Protein AF-A0AAN7QTN0-F1 (afdb_monomer_lite)

pLDDT: mean 70.23, std 17.08, range [31.84, 95.06]

Foldseek 3Di:
DPPLVVDPVNVVVVCVLVVDPVVVVVVVVCVVVVVVVVVVVVCVVVVPPPVVVVVVCVVPPDPVNVVVVVVVVLVVVVVVVCVVVVPDLVVLVVLVVVVQDDDDDRPDSTHDDPPPPPPPDPDDDDDDDDDDDDD

Radius of gyration: 37.9 Å; chains: 1; bounding box: 110×39×88 Å

Sequence (135 aa):
MSILWESETWRWLVRRTRDSKPFFLAFATVCGVIPGIIGYGVMQLTNSRNEQLEAQLRQKARPETTIMGQVNRERLAEYLGELQRKENTNDRYVAALRGETLTRKPYQRIQPVPQSNAKTDEAKTERPNTSKEQK

Secondary structure (DSSP, 8-state):
--HHHH-HHHHHHHHHHHH-HHHHHHHHHHHHHHHHHHHHHHHHHH----HHHHHHHHHHS-HHHHHHHHHHHHHHHHHHHHHHTT---HHHHHHHHTT--SSS-TT-S-------------S--PPP-------

Organism: NCBI:txid236973

Structure (mmCIF, N/CA/C/O backbone):
data_AF-A0AAN7QTN0-F1
#
_entry.id   AF-A0AAN7QTN0-F1
#
loop_
_atom_site.group_PDB
_atom_site.id
_atom_site.type_symbol
_atom_site.label_atom_id
_atom_site.label_alt_id
_atom_site.label_comp_id
_atom_site.label_asym_id
_atom_site.label_entity_id
_atom_site.label_seq_id
_atom_site.pdbx_PDB_ins_code
_atom_site.Cartn_x
_atom_site.Cartn_y
_atom_site.Cartn_z
_atom_site.occupancy
_atom_site.B_iso_or_equiv
_atom_site.auth_seq_id
_atom_site.auth_comp_id
_atom_site.auth_asym_id
_atom_site.auth_atom_id
_atom_site.pdbx_PDB_model_num
ATOM 1 N N . MET A 1 1 ? -4.517 -0.142 -42.930 1.00 49.53 1 MET A N 1
ATOM 2 C CA . MET A 1 1 ? -3.087 -0.336 -42.617 1.00 49.53 1 MET A CA 1
ATOM 3 C C . MET A 1 1 ? -2.812 0.346 -41.287 1.00 49.53 1 MET A C 1
ATOM 5 O O . MET A 1 1 ? -3.327 1.433 -41.067 1.00 49.53 1 MET A O 1
ATOM 9 N N . SER A 1 2 ? -2.115 -0.301 -40.356 1.00 71.12 2 SER A N 1
ATOM 10 C CA . SER A 1 2 ? -1.808 0.280 -39.043 1.00 71.12 2 SER A CA 1
ATOM 11 C C . SER A 1 2 ? -0.804 1.426 -39.214 1.00 71.12 2 SER A C 1
ATOM 13 O O . SER A 1 2 ? 0.272 1.189 -39.757 1.00 71.12 2 SER A O 1
ATOM 15 N N . ILE A 1 3 ? -1.109 2.627 -38.708 1.00 74.38 3 ILE A N 1
ATOM 16 C CA . ILE A 1 3 ? -0.255 3.838 -38.797 1.00 74.38 3 ILE A CA 1
ATOM 17 C C . ILE A 1 3 ? 1.196 3.569 -38.350 1.00 74.38 3 ILE A C 1
ATOM 19 O O . ILE A 1 3 ? 2.152 4.114 -38.897 1.00 74.38 3 ILE A O 1
ATOM 23 N N . LEU A 1 4 ? 1.380 2.658 -37.393 1.00 71.19 4 LEU A N 1
ATOM 24 C CA . LEU A 1 4 ? 2.697 2.245 -36.904 1.00 71.19 4 LEU A CA 1
ATOM 25 C C . LEU A 1 4 ? 3.550 1.544 -37.974 1.00 71.19 4 LEU A C 1
ATOM 27 O O . LEU A 1 4 ? 4.763 1.728 -38.001 1.00 71.19 4 LEU A O 1
ATOM 31 N N . TRP A 1 5 ? 2.943 0.764 -38.872 1.00 71.31 5 TRP A N 1
ATOM 32 C CA . TRP A 1 5 ? 3.666 0.019 -39.909 1.00 71.31 5 TRP A CA 1
ATOM 33 C C . TRP A 1 5 ? 4.075 0.896 -41.100 1.00 71.31 5 TRP A C 1
ATOM 35 O O . TRP A 1 5 ? 5.087 0.624 -41.746 1.00 71.31 5 TRP A O 1
ATOM 45 N N . GLU A 1 6 ? 3.323 1.969 -41.350 1.00 77.69 6 GLU A N 1
ATOM 46 C CA . GLU A 1 6 ? 3.644 2.988 -42.359 1.00 77.69 6 GLU A CA 1
ATOM 47 C C . GLU A 1 6 ? 4.706 3.985 -41.873 1.00 77.69 6 GLU A C 1
ATOM 49 O O . GLU A 1 6 ? 5.385 4.602 -42.690 1.00 77.69 6 GLU A O 1
ATOM 54 N N . SER A 1 7 ? 4.920 4.111 -40.558 1.00 85.69 7 SER A N 1
ATOM 55 C CA . SER A 1 7 ? 5.917 5.042 -40.023 1.00 85.69 7 SER A CA 1
ATOM 56 C C . SER A 1 7 ? 7.360 4.535 -40.187 1.00 85.69 7 SER A C 1
ATOM 58 O O . SER A 1 7 ? 7.750 3.464 -39.705 1.00 85.69 7 SER A O 1
ATOM 60 N N . GLU A 1 8 ? 8.196 5.336 -40.851 1.00 83.50 8 GLU A N 1
ATOM 61 C CA . GLU A 1 8 ? 9.623 5.038 -41.035 1.00 83.50 8 GLU A CA 1
ATOM 62 C C . GLU A 1 8 ? 10.393 5.022 -39.711 1.00 83.50 8 GLU A C 1
ATOM 64 O O . GLU A 1 8 ? 11.319 4.229 -39.531 1.00 83.50 8 GLU A O 1
ATOM 69 N N . THR A 1 9 ? 9.965 5.842 -38.751 1.00 86.50 9 THR A N 1
ATOM 70 C CA . THR A 1 9 ? 10.555 5.944 -37.413 1.00 86.50 9 THR A CA 1
ATOM 71 C C . THR A 1 9 ? 10.366 4.664 -36.603 1.00 86.50 9 THR A C 1
ATOM 73 O O . THR A 1 9 ? 11.315 4.204 -35.970 1.00 86.50 9 THR A O 1
ATOM 76 N N . TRP A 1 10 ? 9.192 4.029 -36.670 1.00 84.69 10 TRP A N 1
ATOM 77 C CA . TRP A 1 10 ? 8.945 2.741 -36.017 1.00 84.69 10 TRP A CA 1
ATOM 78 C C . TRP A 1 10 ? 9.792 1.627 -36.632 1.00 84.69 10 TRP A C 1
ATOM 80 O O . TRP A 1 10 ? 10.428 0.854 -35.917 1.00 84.69 10 TRP A O 1
ATOM 90 N N . ARG A 1 11 ? 9.879 1.576 -37.967 1.00 86.31 11 ARG A N 1
ATOM 91 C CA . ARG A 1 11 ? 10.720 0.590 -38.666 1.00 86.31 11 ARG A CA 1
ATOM 92 C C . ARG A 1 11 ? 12.201 0.793 -38.352 1.00 86.31 11 ARG A C 1
ATOM 94 O O . ARG A 1 11 ? 12.917 -0.190 -38.171 1.00 86.31 11 ARG A O 1
ATOM 101 N N . TRP A 1 12 ? 12.658 2.042 -38.267 1.00 88.38 12 TRP A N 1
ATOM 102 C CA . TRP A 1 12 ? 14.017 2.377 -37.848 1.00 88.38 12 TRP A CA 1
ATOM 103 C C . TRP A 1 12 ? 14.283 1.942 -36.405 1.00 88.38 12 TRP A C 1
ATOM 105 O O . TRP A 1 12 ? 15.276 1.261 -36.156 1.00 88.38 12 TRP A O 1
ATOM 115 N N . LEU A 1 13 ? 13.370 2.252 -35.479 1.00 86.31 13 LEU A N 1
ATOM 116 C CA . LEU A 1 13 ? 13.488 1.888 -34.068 1.00 86.31 13 LEU A CA 1
ATOM 117 C C . LEU A 1 13 ? 13.574 0.366 -33.895 1.00 86.31 13 LEU A C 1
ATOM 119 O O . LEU A 1 13 ? 14.487 -0.119 -33.233 1.00 86.31 13 LEU A O 1
ATOM 123 N N . VAL A 1 14 ? 12.682 -0.387 -34.547 1.00 85.31 14 VAL A N 1
ATOM 124 C CA . VAL A 1 14 ? 12.647 -1.859 -34.489 1.00 85.31 14 VAL A CA 1
ATOM 125 C C . VAL A 1 14 ? 13.897 -2.485 -35.115 1.00 85.31 14 VAL A C 1
ATOM 127 O O . VAL A 1 14 ? 14.439 -3.453 -34.586 1.00 85.31 14 VAL A O 1
ATOM 130 N N . ARG A 1 15 ? 14.402 -1.936 -36.227 1.00 85.12 15 ARG A N 1
ATOM 131 C CA . ARG A 1 15 ? 15.670 -2.401 -36.818 1.00 85.12 15 ARG A CA 1
ATOM 132 C C . ARG A 1 15 ? 16.846 -2.125 -35.884 1.00 85.12 15 ARG A C 1
ATOM 134 O O . ARG A 1 15 ? 17.659 -3.011 -35.648 1.00 85.12 15 ARG A O 1
ATOM 141 N N . ARG A 1 16 ? 16.903 -0.933 -35.285 1.00 86.25 16 ARG A N 1
ATOM 142 C CA . ARG A 1 16 ? 17.969 -0.531 -34.359 1.00 86.25 16 ARG A CA 1
ATOM 143 C C . ARG A 1 16 ? 17.981 -1.384 -33.085 1.00 86.25 16 ARG A C 1
ATOM 145 O O . ARG A 1 16 ? 19.060 -1.790 -32.652 1.00 86.25 16 ARG A O 1
ATOM 152 N N . THR A 1 17 ? 16.815 -1.690 -32.506 1.00 85.44 17 THR A N 1
ATOM 153 C CA . THR A 1 17 ? 16.692 -2.586 -31.340 1.00 85.44 17 THR A CA 1
ATOM 154 C C . THR A 1 17 ? 17.020 -4.035 -31.671 1.00 85.44 17 THR A C 1
ATOM 156 O O . THR A 1 17 ? 17.626 -4.710 -30.846 1.00 85.44 17 THR A O 1
ATOM 159 N N . ARG A 1 18 ? 16.698 -4.513 -32.878 1.00 83.38 18 ARG A N 1
ATOM 160 C CA . ARG A 1 18 ? 17.063 -5.866 -33.318 1.00 83.38 18 ARG A CA 1
ATOM 161 C C . ARG A 1 18 ? 18.562 -6.019 -33.572 1.00 83.38 18 ARG A C 1
ATOM 163 O O . ARG A 1 18 ? 19.154 -7.014 -33.165 1.00 83.38 18 ARG A O 1
ATOM 170 N N . ASP A 1 19 ? 19.169 -5.047 -34.243 1.00 87.75 19 ASP A N 1
ATOM 171 C CA . ASP A 1 19 ? 20.539 -5.178 -34.740 1.00 87.75 19 ASP A CA 1
ATOM 172 C C . ASP A 1 19 ? 21.591 -4.844 -33.659 1.00 87.75 19 ASP A C 1
ATOM 174 O O . ASP A 1 19 ? 22.759 -5.204 -33.801 1.00 87.75 19 ASP A O 1
ATOM 178 N N . SER A 1 20 ? 21.203 -4.202 -32.545 1.00 87.31 20 SER A N 1
ATOM 179 C CA . SER A 1 20 ? 22.131 -3.849 -31.461 1.00 87.31 20 SER A CA 1
ATOM 180 C C . SER A 1 20 ? 21.650 -4.27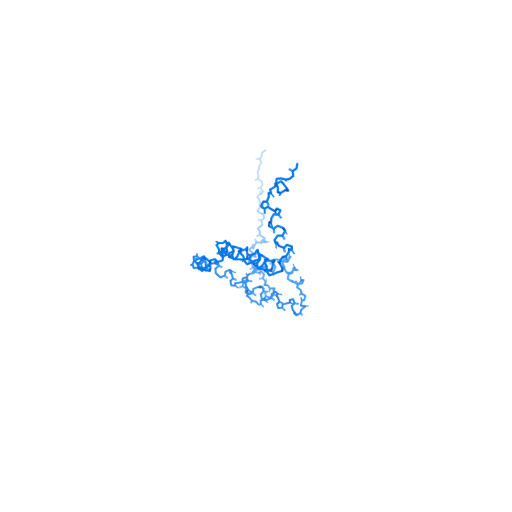0 -30.064 1.00 87.31 20 SER A C 1
ATOM 182 O O . SER A 1 20 ? 20.767 -3.669 -29.454 1.00 87.31 20 SER A O 1
ATOM 184 N N . LYS A 1 21 ? 22.325 -5.284 -29.506 1.00 82.69 21 LYS A N 1
ATOM 185 C CA . LYS A 1 21 ? 22.110 -5.800 -28.141 1.00 82.69 21 LYS A CA 1
ATOM 186 C C . LYS A 1 21 ? 22.232 -4.742 -27.026 1.00 82.69 21 LYS A C 1
ATOM 188 O O . LYS A 1 21 ? 21.358 -4.726 -26.161 1.00 82.69 21 LYS A O 1
ATOM 193 N N . PRO A 1 22 ? 23.248 -3.850 -27.005 1.00 87.50 22 PRO A N 1
ATOM 194 C CA . PRO A 1 22 ? 23.357 -2.862 -25.928 1.00 87.50 22 PRO A CA 1
ATOM 195 C C . PRO A 1 22 ? 22.243 -1.807 -25.983 1.00 87.50 22 PRO A C 1
ATOM 197 O O . PRO A 1 22 ? 21.757 -1.378 -24.941 1.00 87.50 22 PRO A O 1
ATOM 200 N N . PHE A 1 23 ? 21.786 -1.431 -27.183 1.00 88.31 23 PHE A N 1
ATOM 201 C CA . PHE A 1 23 ? 20.671 -0.497 -27.348 1.00 88.31 23 PHE A CA 1
ATOM 202 C C . PHE A 1 23 ? 19.349 -1.114 -26.889 1.00 88.31 23 PHE A C 1
ATOM 204 O O . PHE A 1 23 ? 18.578 -0.447 -26.209 1.00 88.31 23 PHE A O 1
ATOM 211 N N . PHE A 1 24 ? 19.104 -2.392 -27.203 1.00 88.44 24 PHE A N 1
ATOM 212 C CA . PHE A 1 24 ? 17.925 -3.107 -26.713 1.00 88.44 24 PHE A CA 1
ATOM 213 C C . PHE A 1 24 ? 17.872 -3.143 -25.184 1.00 88.44 24 PHE A C 1
ATOM 215 O O . PHE A 1 24 ? 16.836 -2.831 -24.603 1.00 88.44 24 PHE A O 1
ATOM 222 N N . LEU A 1 25 ? 18.993 -3.468 -24.530 1.00 91.12 25 LEU A N 1
ATOM 223 C CA . LEU A 1 25 ? 19.061 -3.502 -23.069 1.00 91.12 25 LEU A CA 1
ATOM 224 C C . LEU A 1 25 ? 18.831 -2.115 -22.460 1.00 91.12 25 LEU A C 1
ATOM 226 O O . LEU A 1 25 ? 18.027 -1.996 -21.544 1.00 91.12 25 LEU A O 1
ATOM 230 N N . ALA A 1 26 ? 19.462 -1.067 -22.995 1.00 92.31 26 ALA A N 1
ATOM 231 C CA . ALA A 1 26 ? 19.240 0.303 -22.532 1.00 92.31 26 ALA A CA 1
ATOM 232 C C . ALA A 1 26 ? 17.787 0.767 -22.743 1.00 92.31 26 ALA A C 1
ATOM 234 O O . ALA A 1 26 ? 17.197 1.404 -21.876 1.00 92.31 26 ALA A O 1
ATOM 235 N N . PHE A 1 27 ? 17.177 0.424 -23.878 1.00 90.50 27 PHE A N 1
ATOM 236 C CA . PHE A 1 27 ? 15.780 0.746 -24.154 1.00 90.50 27 PHE A CA 1
ATOM 237 C C . PHE A 1 27 ? 14.829 0.008 -23.201 1.00 90.50 27 PHE A C 1
ATOM 239 O O . PHE A 1 27 ? 13.906 0.611 -22.653 1.00 90.50 27 PHE A O 1
ATOM 246 N N . ALA A 1 28 ? 15.078 -1.281 -22.954 1.00 89.88 28 ALA A N 1
ATOM 247 C CA . ALA A 1 28 ? 14.283 -2.095 -22.042 1.00 89.88 28 ALA A CA 1
ATOM 248 C C . ALA A 1 28 ? 14.382 -1.600 -20.591 1.00 89.88 28 ALA A C 1
ATOM 250 O O . ALA A 1 28 ? 13.363 -1.508 -19.908 1.00 89.88 28 ALA A O 1
ATOM 251 N N . THR A 1 29 ? 15.579 -1.228 -20.122 1.00 93.69 29 THR A N 1
ATOM 252 C CA . THR A 1 29 ? 15.754 -0.688 -18.765 1.00 93.69 29 THR A CA 1
ATOM 253 C C . THR A 1 29 ? 15.044 0.648 -18.606 1.00 93.69 29 THR A C 1
ATOM 255 O O . THR A 1 29 ? 14.325 0.836 -17.630 1.00 93.69 29 THR A O 1
ATOM 258 N N . VAL A 1 30 ? 15.154 1.549 -19.583 1.00 95.06 30 VAL A N 1
ATOM 259 C CA . VAL A 1 30 ? 14.439 2.833 -19.576 1.00 95.06 30 VAL A CA 1
ATOM 260 C C . VAL A 1 30 ? 12.922 2.619 -19.551 1.00 95.06 30 VAL A C 1
ATOM 262 O O . VAL A 1 30 ? 12.224 3.244 -18.751 1.00 95.06 30 VAL A O 1
ATOM 265 N N . CYS A 1 31 ? 12.413 1.695 -20.370 1.00 90.81 31 CYS A N 1
ATOM 266 C CA . CYS A 1 31 ? 10.989 1.374 -20.436 1.00 90.81 31 CYS A CA 1
ATOM 267 C C . CYS A 1 31 ? 10.465 0.689 -19.161 1.00 90.81 31 CYS A C 1
ATOM 269 O O . CYS A 1 31 ? 9.283 0.800 -18.869 1.00 90.81 31 CYS A O 1
ATOM 271 N N . GLY A 1 32 ? 11.316 0.028 -18.372 1.00 92.88 32 GLY A N 1
ATOM 272 C CA . GLY A 1 32 ? 10.938 -0.503 -17.057 1.00 92.88 32 GLY A CA 1
ATOM 273 C C . GLY A 1 32 ? 11.021 0.535 -15.932 1.00 92.88 32 GLY A C 1
ATOM 274 O O . GLY A 1 32 ? 10.120 0.636 -15.101 1.00 92.88 32 GLY A O 1
ATOM 275 N N . VAL A 1 33 ? 12.090 1.334 -15.910 1.00 95.06 33 VAL A N 1
ATOM 276 C CA . VAL A 1 33 ? 12.376 2.281 -14.821 1.00 95.06 33 VAL A CA 1
ATOM 277 C C . VAL A 1 33 ? 11.426 3.476 -14.850 1.00 95.06 33 VAL A C 1
ATOM 279 O O . VAL A 1 33 ? 10.899 3.853 -13.804 1.00 95.06 33 VAL A O 1
ATOM 282 N N . ILE A 1 34 ? 11.163 4.058 -16.026 1.00 95.06 34 ILE A N 1
ATOM 283 C CA . ILE A 1 34 ? 10.319 5.258 -16.133 1.00 95.06 34 ILE A CA 1
ATOM 284 C C . ILE A 1 34 ? 8.888 4.989 -15.630 1.00 95.06 34 ILE A C 1
ATOM 286 O O . ILE A 1 34 ? 8.430 5.728 -14.755 1.00 95.06 34 ILE A O 1
ATOM 290 N N . PRO A 1 35 ? 8.180 3.934 -16.082 1.00 94.19 35 PRO A N 1
ATOM 291 C CA . PRO A 1 35 ? 6.859 3.614 -15.548 1.00 94.19 35 PRO A CA 1
ATOM 292 C C . PRO A 1 35 ? 6.885 3.247 -14.065 1.00 94.19 35 PRO A C 1
ATOM 294 O O . PRO A 1 35 ? 5.934 3.564 -13.361 1.00 94.19 35 PRO A O 1
ATOM 297 N N . GLY A 1 36 ? 7.968 2.637 -13.568 1.00 91.06 36 GLY A N 1
ATOM 298 C CA . GLY A 1 36 ? 8.140 2.360 -12.141 1.00 91.06 36 GLY A CA 1
ATOM 299 C C . GLY A 1 36 ? 8.187 3.634 -11.292 1.00 91.06 36 GLY A C 1
ATOM 300 O O . GLY A 1 36 ? 7.488 3.726 -10.285 1.00 91.06 36 GLY A O 1
ATOM 301 N N . ILE A 1 37 ? 8.945 4.647 -11.725 1.00 93.81 37 ILE A N 1
ATOM 302 C CA . ILE A 1 37 ? 9.027 5.948 -11.038 1.00 93.81 37 ILE A CA 1
ATOM 303 C C . ILE A 1 37 ? 7.685 6.677 -11.095 1.00 93.81 37 ILE A C 1
ATOM 305 O O . ILE A 1 37 ? 7.229 7.198 -10.079 1.00 93.81 37 ILE A O 1
ATOM 309 N N . ILE A 1 38 ? 7.034 6.699 -12.261 1.00 92.88 38 ILE A N 1
ATOM 310 C CA . ILE A 1 38 ? 5.721 7.338 -12.421 1.00 92.88 38 ILE A CA 1
ATOM 311 C C . ILE A 1 38 ? 4.680 6.622 -11.559 1.00 92.88 38 ILE A C 1
ATOM 313 O O . ILE A 1 38 ? 3.940 7.277 -10.834 1.00 92.88 38 ILE A O 1
ATOM 317 N N . GLY A 1 39 ? 4.654 5.289 -11.577 1.00 89.88 39 GLY A N 1
ATOM 318 C CA . GLY A 1 39 ? 3.765 4.479 -10.748 1.00 89.88 39 GLY A CA 1
ATOM 319 C C . GLY A 1 39 ? 3.988 4.720 -9.257 1.00 89.88 39 GLY A C 1
ATOM 320 O O . GLY A 1 39 ? 3.024 4.922 -8.526 1.00 89.88 39 GLY A O 1
ATOM 321 N N . TYR A 1 40 ? 5.246 4.791 -8.814 1.00 87.62 40 TYR A N 1
ATOM 322 C CA . TYR A 1 40 ? 5.585 5.151 -7.439 1.00 87.62 40 TYR A CA 1
ATOM 323 C C . TYR A 1 40 ? 5.146 6.580 -7.096 1.00 87.62 40 TYR A C 1
ATOM 325 O O . TYR A 1 40 ? 4.548 6.798 -6.050 1.00 87.62 40 TYR A O 1
ATOM 333 N N . GLY A 1 41 ? 5.369 7.550 -7.986 1.00 88.69 41 GLY A N 1
ATOM 334 C CA . GLY A 1 41 ? 4.928 8.933 -7.802 1.00 88.69 41 GLY A CA 1
ATOM 335 C C . GLY A 1 41 ? 3.407 9.057 -7.701 1.00 88.69 41 GLY A C 1
ATOM 336 O O . GLY A 1 41 ? 2.906 9.712 -6.791 1.00 88.69 41 GLY A O 1
ATOM 337 N N . VAL A 1 42 ? 2.666 8.375 -8.577 1.00 87.69 42 VAL A N 1
ATOM 338 C CA . VAL A 1 42 ? 1.197 8.316 -8.547 1.00 87.69 42 VAL A CA 1
ATOM 339 C C . VAL A 1 42 ? 0.714 7.617 -7.284 1.00 87.69 42 VAL A C 1
ATOM 341 O O . VAL A 1 42 ? -0.222 8.101 -6.652 1.00 87.69 42 VAL A O 1
ATOM 344 N N . MET A 1 43 ? 1.361 6.520 -6.882 1.00 80.50 43 MET A N 1
ATOM 345 C CA . MET A 1 43 ? 1.053 5.832 -5.635 1.00 80.50 43 MET A CA 1
ATOM 346 C C . MET A 1 43 ? 1.295 6.758 -4.446 1.00 80.50 43 MET A C 1
ATOM 348 O O . MET A 1 43 ? 0.420 6.854 -3.607 1.00 80.50 43 MET A O 1
ATOM 352 N N . GLN A 1 44 ? 2.391 7.512 -4.394 1.00 75.50 44 GLN A N 1
ATOM 353 C CA . GLN A 1 44 ? 2.654 8.465 -3.311 1.00 75.50 44 GLN A CA 1
ATOM 354 C C . GLN A 1 44 ? 1.672 9.644 -3.298 1.00 75.50 44 GLN A C 1
ATOM 356 O O . GLN A 1 44 ? 1.261 10.074 -2.226 1.00 75.50 44 GLN A O 1
ATOM 361 N N . LEU A 1 45 ? 1.253 10.139 -4.465 1.00 78.12 45 LEU A N 1
ATOM 362 C CA . LEU A 1 45 ? 0.246 11.201 -4.578 1.00 78.12 45 LEU A CA 1
ATOM 363 C C . LEU A 1 45 ? -1.169 10.726 -4.223 1.00 78.12 45 LEU A C 1
ATOM 365 O O . LEU A 1 45 ? -1.952 11.487 -3.662 1.00 78.12 45 LEU A O 1
ATOM 369 N N . THR A 1 46 ? -1.499 9.480 -4.559 1.00 72.62 46 THR A N 1
ATOM 370 C CA . THR A 1 46 ? -2.846 8.902 -4.395 1.00 72.62 46 THR A CA 1
ATOM 371 C C . THR A 1 46 ? -2.980 8.104 -3.097 1.00 72.62 46 THR A C 1
ATOM 373 O O . THR A 1 46 ? -4.091 7.795 -2.673 1.00 72.62 46 THR A O 1
ATOM 376 N N . ASN A 1 47 ? -1.872 7.765 -2.433 1.00 63.28 47 ASN A N 1
ATOM 377 C CA . ASN A 1 47 ? -1.877 7.081 -1.148 1.00 63.28 47 ASN A CA 1
ATOM 378 C C . ASN A 1 47 ? -2.382 8.047 -0.075 1.00 63.28 47 ASN A C 1
ATOM 380 O O . ASN A 1 47 ? -1.627 8.727 0.611 1.00 63.28 47 ASN A O 1
ATOM 384 N N . SER A 1 48 ? -3.700 8.059 0.097 1.00 56.00 48 SER A N 1
ATOM 385 C CA . SER A 1 48 ? -4.428 8.774 1.139 1.00 56.00 48 SER A CA 1
ATOM 386 C C . SER A 1 48 ? -4.172 8.226 2.550 1.00 56.00 48 SER A C 1
ATOM 388 O O . SER A 1 48 ? -4.922 8.558 3.469 1.00 56.00 48 SER A O 1
ATOM 390 N N . ARG A 1 49 ? -3.120 7.420 2.768 1.00 55.91 49 ARG A N 1
ATOM 391 C CA . ARG A 1 49 ? -2.542 7.165 4.097 1.00 55.91 49 ARG A CA 1
ATOM 392 C C . ARG A 1 49 ? -1.845 8.422 4.596 1.00 55.91 49 ARG A C 1
ATOM 394 O O . ARG A 1 49 ? -0.639 8.464 4.815 1.00 55.91 49 ARG A O 1
ATOM 401 N N . ASN A 1 50 ? -2.626 9.472 4.772 1.00 62.31 50 ASN A N 1
ATOM 402 C CA . ASN A 1 50 ? -2.179 10.607 5.525 1.00 62.31 50 ASN A CA 1
ATOM 403 C C . ASN A 1 50 ? -2.324 10.213 6.998 1.00 62.31 50 ASN A C 1
ATOM 405 O O . ASN A 1 50 ? -3.403 10.331 7.578 1.00 62.31 50 ASN A O 1
ATOM 409 N N . GLU A 1 51 ? -1.243 9.696 7.591 1.00 64.94 51 GLU A N 1
ATOM 410 C CA . GLU A 1 51 ? -1.171 9.428 9.033 1.00 64.94 51 GLU A CA 1
ATOM 411 C C . GLU A 1 51 ? -1.601 10.658 9.842 1.00 64.94 51 GLU A C 1
ATOM 413 O O . GLU A 1 51 ? -2.149 10.508 10.929 1.00 64.94 51 GLU A O 1
ATOM 418 N N . GLN A 1 52 ? -1.448 11.872 9.293 1.00 61.16 52 GLN A N 1
ATOM 419 C CA . GLN A 1 52 ? -1.960 13.088 9.916 1.00 61.16 52 GLN A CA 1
ATOM 420 C C . GLN A 1 52 ? -3.485 13.193 9.854 1.00 61.16 52 GLN A C 1
ATOM 422 O O . GLN A 1 52 ? -4.062 13.673 10.822 1.00 61.16 52 GLN A O 1
ATOM 427 N N . LEU A 1 53 ? -4.163 12.736 8.791 1.00 64.06 53 LEU A N 1
ATOM 428 C CA . LEU A 1 53 ? -5.632 12.653 8.788 1.00 64.06 53 LEU A CA 1
ATOM 429 C C . LEU A 1 53 ? -6.115 11.573 9.752 1.00 64.06 53 LEU A C 1
ATOM 431 O O . LEU A 1 53 ? -7.064 11.822 10.484 1.00 64.06 53 LEU A O 1
ATOM 435 N N . GLU A 1 54 ? -5.466 10.408 9.813 1.00 66.69 54 GLU A N 1
ATOM 436 C CA . GL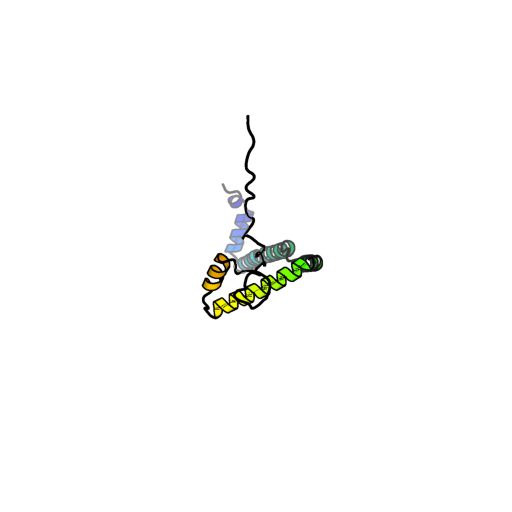U A 1 54 ? -5.803 9.402 10.829 1.00 66.69 54 GLU A CA 1
ATOM 437 C C . GLU A 1 54 ? -5.563 9.930 12.248 1.00 66.69 54 GLU A C 1
ATOM 439 O O . GLU A 1 54 ? -6.404 9.734 13.123 1.00 66.69 54 GLU A O 1
ATOM 444 N N . ALA A 1 55 ? -4.455 10.633 12.485 1.00 68.50 55 ALA A N 1
ATOM 445 C CA . ALA A 1 55 ? -4.152 11.246 13.771 1.00 68.50 55 ALA A CA 1
ATOM 446 C C . ALA A 1 55 ? -5.143 12.366 14.107 1.00 68.50 55 ALA A C 1
ATOM 448 O O . ALA A 1 55 ? -5.616 12.424 15.234 1.00 68.50 55 ALA A O 1
ATOM 449 N N . GLN A 1 56 ? -5.527 13.204 13.140 1.00 69.00 56 GLN A N 1
ATOM 450 C CA . GLN A 1 56 ? -6.540 14.251 13.305 1.00 69.00 56 GLN A CA 1
ATOM 451 C C . GLN A 1 56 ? -7.935 13.671 13.545 1.00 69.00 56 GLN A C 1
ATOM 453 O O . GLN A 1 56 ? -8.675 14.185 14.380 1.00 69.00 56 GLN A O 1
ATOM 458 N N . LEU A 1 57 ? -8.301 12.589 12.857 1.00 68.00 57 LEU A N 1
ATOM 459 C CA . LEU A 1 57 ? -9.557 11.876 13.080 1.00 68.00 57 LEU A CA 1
ATOM 460 C C . LEU A 1 57 ? -9.561 11.191 14.450 1.00 68.00 57 LEU A C 1
ATOM 462 O O . LEU A 1 57 ? -10.569 11.262 15.141 1.00 68.00 57 LEU A O 1
ATOM 466 N N . ARG A 1 58 ? -8.435 10.614 14.893 1.00 65.44 58 ARG A N 1
ATOM 467 C CA . ARG A 1 58 ? -8.254 10.094 16.264 1.00 65.44 58 ARG A CA 1
ATOM 468 C C . ARG A 1 58 ? -8.232 11.204 17.317 1.00 65.44 58 ARG A C 1
ATOM 470 O O . ARG A 1 58 ? -8.676 10.979 18.434 1.00 65.44 58 ARG A O 1
ATOM 477 N N . GLN A 1 59 ? -7.754 12.398 16.973 1.00 67.81 59 GLN A N 1
ATOM 478 C CA . GLN A 1 59 ? -7.722 13.561 17.862 1.00 67.81 59 GLN A CA 1
ATOM 479 C C . GLN A 1 59 ? -9.104 14.216 17.997 1.00 67.81 59 GLN A C 1
ATOM 481 O O . GLN A 1 59 ? -9.464 14.666 19.080 1.00 67.81 59 GLN A O 1
ATOM 486 N N . LYS A 1 60 ? -9.895 14.253 16.915 1.00 63.91 60 LYS A N 1
ATOM 487 C CA . LYS A 1 60 ? -11.292 14.727 16.903 1.00 63.91 60 LYS A CA 1
ATOM 488 C C . LYS A 1 60 ? -12.311 13.645 17.267 1.00 63.91 60 LYS A C 1
ATOM 490 O O . LYS A 1 60 ? -13.502 13.945 17.361 1.00 63.91 60 LYS A O 1
ATOM 495 N N . ALA A 1 61 ? -11.869 12.406 17.461 1.00 67.44 61 ALA A N 1
ATOM 496 C CA . ALA A 1 61 ? -12.709 11.313 17.913 1.00 67.44 61 ALA A CA 1
ATOM 497 C C . ALA A 1 61 ? -13.310 11.690 19.273 1.00 67.44 61 ALA A C 1
ATOM 499 O O . ALA A 1 61 ? -12.592 11.938 20.243 1.00 67.44 61 ALA A O 1
ATOM 500 N N . ARG A 1 62 ? -14.644 11.763 19.342 1.00 65.75 62 ARG A N 1
ATOM 501 C CA . ARG A 1 62 ? -15.351 11.954 20.613 1.00 65.75 62 ARG A CA 1
ATOM 502 C C . ARG A 1 62 ? -14.871 10.891 21.609 1.00 65.75 62 ARG A C 1
ATOM 504 O O . ARG A 1 62 ? -14.687 9.745 21.192 1.00 65.75 62 ARG A O 1
ATOM 511 N N . PRO A 1 63 ? -14.724 11.210 22.905 1.00 67.12 63 PRO A N 1
ATOM 512 C CA . PRO A 1 63 ? -14.221 10.264 23.905 1.00 67.12 63 PRO A CA 1
ATOM 513 C C . PRO A 1 63 ? -14.972 8.923 23.884 1.00 67.12 63 PRO A C 1
ATOM 515 O O . PRO A 1 63 ? -14.354 7.869 23.991 1.00 67.12 63 PRO A O 1
ATOM 518 N N . GLU A 1 64 ? -16.280 8.945 23.617 1.00 64.12 64 GLU A N 1
ATOM 519 C CA . GLU A 1 64 ? -17.118 7.752 23.434 1.00 64.12 64 GLU A CA 1
ATOM 520 C C . GLU A 1 64 ? -16.621 6.813 22.320 1.00 64.12 64 GLU A C 1
ATOM 522 O O . GLU A 1 64 ? -16.608 5.596 22.489 1.00 64.12 64 GLU A O 1
ATOM 527 N N . THR A 1 65 ? -16.155 7.358 21.194 1.00 72.56 65 THR A N 1
ATOM 528 C CA . THR A 1 65 ? -15.658 6.560 20.061 1.00 72.56 65 THR A CA 1
ATOM 529 C C . THR A 1 65 ? -14.311 5.901 20.363 1.00 72.56 65 THR A C 1
ATOM 531 O O . THR A 1 65 ? -14.080 4.761 19.959 1.00 72.56 65 THR A O 1
ATOM 534 N N . THR A 1 66 ? -13.452 6.565 21.141 1.00 72.69 66 THR A N 1
ATOM 535 C CA . THR A 1 66 ? -12.181 5.999 21.613 1.00 72.69 66 THR A CA 1
ATOM 536 C C . THR A 1 66 ? -12.412 4.837 22.575 1.00 72.69 66 THR A C 1
ATOM 538 O O . THR A 1 66 ? -11.795 3.782 22.417 1.00 72.69 66 THR A O 1
ATOM 541 N N . ILE A 1 67 ? -13.341 4.991 23.524 1.00 75.75 67 ILE A N 1
ATOM 542 C CA . ILE A 1 67 ? -13.712 3.922 24.462 1.00 75.75 67 ILE A CA 1
ATOM 543 C C . ILE A 1 67 ? -14.331 2.738 23.711 1.00 75.75 67 ILE A C 1
ATOM 545 O O . ILE A 1 67 ? -13.941 1.596 23.942 1.00 75.75 67 ILE A O 1
ATOM 549 N N . MET A 1 68 ? -15.224 2.989 22.751 1.00 75.38 68 MET A N 1
ATOM 550 C CA . MET A 1 68 ? -15.809 1.925 21.928 1.00 75.38 68 MET A CA 1
ATOM 551 C C . MET A 1 68 ? -14.747 1.172 21.111 1.00 75.38 68 MET A C 1
ATOM 553 O O . MET A 1 68 ? -14.791 -0.052 21.007 1.00 75.38 68 MET A O 1
ATOM 557 N N . GLY A 1 69 ? -13.751 1.883 20.571 1.00 78.25 69 GLY A N 1
ATOM 558 C CA . GLY A 1 69 ? -12.624 1.271 19.866 1.00 78.25 69 GLY A CA 1
ATOM 559 C C . GLY A 1 69 ? -11.776 0.364 20.763 1.00 78.25 69 GLY A C 1
ATOM 560 O O . GLY A 1 69 ? -11.402 -0.733 20.348 1.00 78.25 69 GLY A O 1
ATOM 561 N N . GLN A 1 70 ? -11.510 0.787 22.002 1.00 79.94 70 GLN A N 1
ATOM 562 C CA . GLN A 1 70 ? -10.794 -0.022 22.995 1.00 79.94 70 GLN A CA 1
ATOM 563 C C . GLN A 1 70 ? -11.592 -1.267 23.390 1.00 79.94 70 GLN A C 1
ATOM 565 O O . GLN A 1 70 ? -11.064 -2.375 23.314 1.00 79.94 70 GLN A O 1
ATOM 570 N N . VAL A 1 71 ? -12.882 -1.109 23.700 1.00 79.88 71 VAL A N 1
ATOM 571 C CA . VAL A 1 71 ? -13.768 -2.229 24.046 1.00 79.88 71 VAL A CA 1
ATOM 572 C C . VAL A 1 71 ? -13.849 -3.234 22.897 1.00 79.88 71 VAL A C 1
ATOM 574 O O . VAL A 1 71 ? -13.703 -4.432 23.122 1.00 79.88 71 VAL A O 1
ATOM 577 N N . ASN A 1 72 ? -14.015 -2.778 21.653 1.00 79.25 72 ASN A N 1
ATOM 578 C CA . ASN A 1 72 ? -14.051 -3.672 20.493 1.00 79.25 72 ASN A CA 1
ATOM 579 C C . ASN A 1 72 ? -12.730 -4.429 20.306 1.00 79.25 72 ASN A C 1
ATOM 581 O O . ASN A 1 72 ? -12.743 -5.615 19.976 1.00 79.25 72 ASN A O 1
ATOM 585 N N . ARG A 1 73 ? -11.591 -3.772 20.546 1.00 81.50 73 ARG A N 1
ATOM 586 C CA . ARG A 1 73 ? -10.272 -4.409 20.470 1.00 81.50 73 ARG A CA 1
ATOM 587 C C . ARG A 1 73 ? -10.099 -5.490 21.536 1.00 81.50 73 ARG A C 1
ATOM 589 O O . ARG A 1 73 ? -9.617 -6.573 21.215 1.00 81.50 73 ARG A O 1
ATOM 596 N N . GLU A 1 74 ? -10.508 -5.219 22.771 1.00 82.25 74 GLU A N 1
ATOM 597 C CA . GLU A 1 74 ? -10.477 -6.195 23.867 1.00 82.25 74 GLU A CA 1
ATOM 598 C C . GLU A 1 74 ? -11.393 -7.392 23.582 1.00 82.25 74 GLU A C 1
ATOM 600 O O . GLU A 1 74 ? -10.976 -8.539 23.734 1.00 82.25 74 GLU A O 1
ATOM 605 N N . ARG A 1 75 ? -12.606 -7.141 23.072 1.00 77.00 75 ARG A N 1
ATOM 606 C CA . ARG A 1 75 ? -13.559 -8.190 22.672 1.00 77.00 75 ARG A CA 1
ATOM 607 C C . ARG A 1 75 ? -13.014 -9.080 21.559 1.00 77.00 75 ARG A C 1
ATOM 609 O O . ARG A 1 75 ? -13.178 -10.295 21.611 1.00 77.00 75 ARG A O 1
ATOM 616 N N . LEU A 1 76 ? -12.358 -8.487 20.562 1.00 82.56 76 LEU A N 1
ATOM 617 C CA . LEU A 1 76 ? -11.725 -9.238 19.477 1.00 82.56 76 LEU A CA 1
ATOM 618 C C . LEU A 1 76 ? -10.554 -10.084 19.979 1.00 82.56 76 LEU A C 1
ATOM 620 O O . LEU A 1 76 ? -10.426 -11.234 19.570 1.00 82.56 76 LEU A O 1
ATOM 624 N N . ALA A 1 77 ? -9.719 -9.548 20.871 1.00 84.12 77 ALA A N 1
ATOM 625 C CA . ALA A 1 77 ? -8.621 -10.307 21.466 1.00 84.12 77 ALA A CA 1
ATOM 626 C C . ALA A 1 77 ? -9.131 -11.513 22.275 1.00 84.12 77 ALA A C 1
ATOM 628 O O . ALA A 1 77 ? -8.568 -12.601 22.173 1.00 84.12 77 ALA A O 1
ATOM 629 N N . GLU A 1 78 ? -10.224 -11.338 23.023 1.00 79.44 78 GLU A N 1
ATOM 630 C CA . GLU A 1 78 ? -10.899 -12.420 23.745 1.00 79.44 78 GLU A CA 1
ATOM 631 C C . GLU A 1 78 ? -11.423 -13.492 22.776 1.00 79.44 78 GLU A C 1
ATOM 633 O O . GLU A 1 78 ? -11.084 -14.664 22.922 1.00 79.44 78 GLU A O 1
ATOM 638 N N . TYR A 1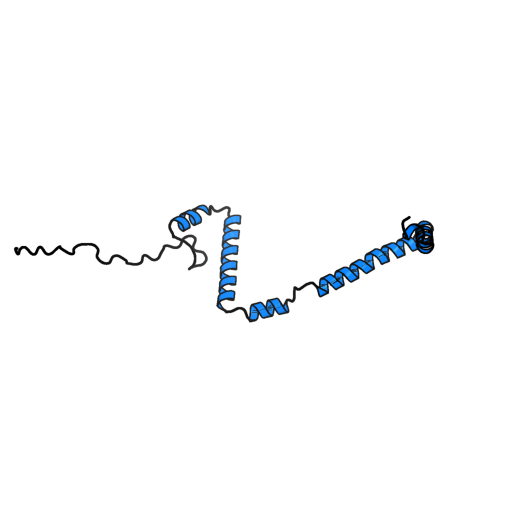 79 ? -12.154 -13.088 21.731 1.00 78.31 79 TYR A N 1
ATOM 639 C CA . TYR A 1 79 ? -12.685 -14.007 20.719 1.00 78.31 79 TYR A CA 1
ATOM 640 C C . TYR A 1 79 ? -11.580 -14.805 20.009 1.00 78.31 79 TYR A C 1
ATOM 642 O O . TYR A 1 79 ? -11.689 -16.017 19.832 1.00 78.31 79 TYR A O 1
ATOM 650 N N . LEU A 1 80 ? -10.476 -14.150 19.643 1.00 84.12 80 LEU A N 1
ATOM 651 C CA . LEU A 1 80 ? -9.330 -14.821 19.026 1.00 84.12 80 LEU A CA 1
ATOM 652 C C . LEU A 1 80 ? -8.635 -15.788 19.996 1.00 84.12 80 LEU A C 1
ATOM 654 O O . LEU A 1 80 ? -8.219 -16.872 19.585 1.00 84.12 80 LEU A O 1
ATOM 658 N N . GLY A 1 81 ? -8.545 -15.434 21.280 1.00 84.69 81 GLY A N 1
ATOM 659 C CA . GLY A 1 81 ? -8.029 -16.326 22.318 1.00 84.69 81 GLY A CA 1
ATOM 660 C C . GLY A 1 81 ? -8.898 -17.572 22.516 1.00 84.69 81 GLY A C 1
ATOM 661 O O . GLY A 1 81 ? -8.370 -18.673 22.672 1.00 84.69 81 GLY A O 1
ATOM 662 N N . GLU A 1 82 ? -10.221 -17.423 22.454 1.00 80.00 82 GLU A N 1
ATOM 663 C CA . GLU A 1 82 ? -11.182 -18.533 22.528 1.00 80.00 82 GLU A CA 1
ATOM 664 C C . GLU A 1 82 ? -11.078 -19.463 21.316 1.00 80.00 82 GLU A C 1
ATOM 666 O O . GLU A 1 82 ? -11.035 -20.687 21.478 1.00 80.00 82 GLU A O 1
ATOM 671 N N . LEU A 1 83 ? -10.949 -18.896 20.109 1.00 80.12 83 LEU A N 1
ATOM 672 C CA . LEU A 1 83 ? -10.708 -19.665 18.886 1.00 80.12 83 LEU A CA 1
ATOM 673 C C . LEU A 1 83 ? -9.397 -20.455 18.963 1.00 80.12 83 LEU A C 1
ATOM 675 O O . LEU A 1 83 ? -9.366 -21.635 18.612 1.00 80.1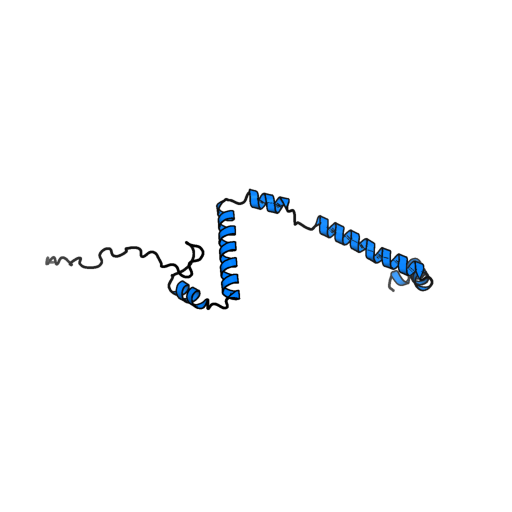2 83 LEU A O 1
ATOM 679 N N . GLN A 1 84 ? -8.323 -19.840 19.466 1.00 84.69 84 GLN A N 1
ATOM 680 C CA . GLN A 1 84 ? -7.035 -20.515 19.641 1.00 84.69 84 GLN A CA 1
ATOM 681 C C . GLN A 1 84 ? -7.125 -21.680 20.638 1.00 84.69 84 GLN A C 1
ATOM 683 O O . GLN A 1 84 ? -6.518 -22.729 20.418 1.00 84.69 84 GLN A O 1
ATOM 688 N N . ARG A 1 85 ? -7.905 -21.523 21.714 1.00 83.50 85 ARG A N 1
ATOM 689 C CA . ARG A 1 85 ? -8.149 -22.566 22.725 1.00 83.50 85 ARG A CA 1
ATOM 690 C C . ARG A 1 85 ? -9.176 -23.615 22.285 1.00 83.50 85 ARG A C 1
ATOM 692 O O . ARG A 1 85 ? -9.389 -24.575 23.021 1.00 83.50 85 ARG A O 1
ATOM 699 N N . LYS A 1 86 ? -9.778 -23.460 21.095 1.00 79.88 86 LYS A N 1
ATOM 700 C CA . LYS A 1 86 ? -10.857 -24.311 20.557 1.00 79.88 86 LYS A CA 1
ATOM 701 C C . LYS A 1 86 ? -12.022 -24.471 21.537 1.00 79.88 86 LYS A C 1
ATOM 703 O O . LYS A 1 86 ? -12.638 -25.533 21.621 1.00 79.88 86 LYS A O 1
ATOM 708 N N . GLU A 1 87 ? -12.298 -23.426 22.307 1.00 72.31 87 GLU A N 1
ATOM 709 C CA . GLU A 1 87 ? -13.341 -23.463 23.320 1.00 72.31 87 GLU A CA 1
ATOM 710 C C . GLU A 1 87 ? -14.718 -23.343 22.653 1.00 72.31 87 GLU A C 1
ATOM 712 O O . GLU A 1 87 ? -14.903 -22.576 21.706 1.00 72.31 87 GLU A O 1
ATOM 717 N N . ASN A 1 88 ? -15.701 -24.115 23.121 1.00 70.31 88 ASN A N 1
ATOM 718 C CA . ASN A 1 88 ? -17.036 -24.090 22.534 1.00 70.31 88 ASN A CA 1
ATOM 719 C C . ASN A 1 88 ? -17.713 -22.742 22.844 1.00 70.31 88 ASN A C 1
ATOM 721 O O . ASN A 1 88 ? -17.875 -22.386 24.012 1.00 70.31 88 ASN A O 1
ATOM 725 N N . THR A 1 89 ? -18.069 -22.002 21.791 1.00 69.81 89 THR A N 1
ATOM 726 C CA . THR A 1 89 ? -18.698 -20.668 21.843 1.00 69.81 89 THR A CA 1
ATOM 727 C C . THR A 1 89 ? -20.232 -20.733 21.786 1.00 69.81 89 THR A C 1
ATOM 729 O O . THR A 1 89 ? -20.897 -19.698 21.792 1.00 69.81 89 THR A O 1
ATOM 732 N N . ASN A 1 90 ? -20.818 -21.934 21.672 1.00 70.94 90 ASN A N 1
ATOM 733 C CA . ASN A 1 90 ? -22.265 -22.141 21.520 1.00 70.94 90 ASN A CA 1
ATOM 734 C C . ASN A 1 90 ? -23.056 -21.644 22.743 1.00 70.94 90 ASN A C 1
ATOM 736 O O . ASN A 1 90 ? -24.153 -21.108 22.616 1.00 70.94 90 ASN A O 1
ATOM 740 N N . ASP A 1 91 ? -22.454 -21.719 23.925 1.00 72.12 91 ASP A N 1
ATOM 741 C CA . ASP A 1 91 ? -23.010 -21.211 25.177 1.00 72.12 91 ASP A CA 1
ATOM 742 C C . ASP A 1 91 ? -23.320 -19.705 25.140 1.00 72.12 91 ASP A C 1
ATOM 744 O O . ASP A 1 91 ? -24.335 -19.286 25.691 1.00 72.12 91 ASP A O 1
ATOM 748 N N . ARG A 1 92 ? -22.531 -18.899 24.414 1.00 66.75 92 ARG A N 1
ATOM 749 C CA . ARG A 1 92 ? -22.836 -17.476 24.179 1.00 66.75 92 ARG A CA 1
ATOM 750 C C . ARG A 1 92 ? -24.055 -17.272 23.291 1.00 66.75 92 ARG A C 1
ATOM 752 O O . ARG A 1 92 ? -24.824 -16.346 23.530 1.00 66.75 92 ARG A O 1
ATOM 759 N N . TYR A 1 93 ? -24.253 -18.126 22.288 1.00 67.12 93 TYR A N 1
ATOM 760 C CA . TYR A 1 93 ? -25.436 -18.060 21.428 1.00 67.12 93 TYR A CA 1
ATOM 761 C C . TYR A 1 93 ? -26.694 -18.477 22.193 1.00 67.12 93 TYR A C 1
ATOM 763 O O . TYR A 1 93 ? -27.720 -17.809 22.097 1.00 67.12 93 TYR A O 1
ATOM 771 N N . VAL A 1 94 ? -26.605 -19.526 23.014 1.00 75.75 94 VAL A N 1
ATOM 772 C CA . VAL A 1 94 ? -27.703 -19.950 23.897 1.00 75.75 94 VAL A CA 1
ATOM 773 C C . VAL A 1 94 ? -28.027 -18.866 24.925 1.00 75.75 94 VAL A C 1
ATOM 775 O O . VAL A 1 94 ? -29.198 -18.571 25.150 1.00 75.75 94 VAL A O 1
ATOM 778 N N . ALA A 1 95 ? -27.010 -18.230 25.507 1.00 72.94 95 ALA A N 1
ATOM 779 C CA . ALA A 1 95 ? -27.188 -17.098 26.406 1.00 72.94 95 ALA A CA 1
ATOM 780 C C . ALA A 1 95 ? -27.839 -15.904 25.690 1.00 72.94 95 ALA A C 1
ATOM 782 O O . ALA A 1 95 ? -28.799 -15.344 26.202 1.00 72.94 95 ALA A O 1
ATOM 783 N N . ALA A 1 96 ? -27.413 -15.559 24.471 1.00 72.81 96 ALA A N 1
ATOM 784 C CA . ALA A 1 96 ? -28.040 -14.499 23.680 1.00 72.81 96 ALA A CA 1
ATOM 785 C C . ALA A 1 96 ? -29.521 -14.787 23.379 1.00 72.81 96 ALA A C 1
ATOM 787 O O . ALA A 1 96 ? -30.352 -13.891 23.502 1.00 72.81 96 ALA A O 1
ATOM 788 N N . LEU A 1 97 ? -29.869 -16.044 23.075 1.00 75.31 97 LEU A N 1
ATOM 789 C CA . LEU A 1 97 ? -31.262 -16.480 22.912 1.00 75.31 97 LEU A CA 1
ATOM 790 C C . LEU A 1 97 ? -32.073 -16.377 24.213 1.00 75.31 97 LEU A C 1
ATOM 792 O O . LEU A 1 97 ? -33.275 -16.136 24.167 1.00 75.31 97 LEU A O 1
ATOM 796 N N . ARG A 1 98 ? -31.422 -16.528 25.372 1.00 74.19 98 ARG A N 1
ATOM 797 C CA . ARG A 1 98 ? -32.011 -16.318 26.707 1.00 74.19 98 ARG A CA 1
ATOM 798 C C . ARG A 1 98 ? -32.013 -14.850 27.152 1.00 74.19 98 ARG A C 1
ATOM 800 O O . ARG A 1 98 ? -32.478 -14.554 28.246 1.00 74.19 98 ARG A O 1
ATOM 807 N N . GLY A 1 99 ? -31.498 -13.933 26.329 1.00 70.62 99 GLY A N 1
ATOM 808 C CA . GLY A 1 99 ? -31.322 -12.521 26.684 1.00 70.62 99 GLY A CA 1
ATOM 809 C C . GLY A 1 99 ? -30.131 -12.245 27.613 1.00 70.62 99 GLY A C 1
ATOM 810 O O . GLY A 1 99 ? -29.945 -11.121 28.061 1.00 70.62 99 GLY A O 1
ATOM 811 N N . GLU A 1 100 ? -29.294 -13.245 27.883 1.00 69.62 100 GLU A N 1
ATOM 812 C CA . GLU A 1 100 ? -28.144 -13.218 28.795 1.00 69.62 100 GLU A CA 1
ATOM 813 C C . GLU A 1 100 ? -26.835 -12.794 28.087 1.00 69.62 100 GLU A C 1
ATOM 815 O O . GLU A 1 100 ? -25.777 -13.371 28.313 1.00 69.62 100 GLU A O 1
ATOM 820 N N . THR A 1 101 ? -26.866 -11.790 27.203 1.00 64.75 101 THR A N 1
ATOM 821 C CA . THR A 1 101 ? -25.675 -11.079 26.661 1.00 64.75 101 THR A CA 1
ATOM 822 C C . THR A 1 101 ? -26.121 -9.667 26.213 1.00 64.75 101 THR A C 1
ATOM 824 O O . THR A 1 101 ? -27.311 -9.457 26.034 1.00 64.75 101 THR A O 1
ATOM 827 N N . LEU A 1 102 ? -25.333 -8.601 26.023 1.00 50.78 102 LEU A N 1
ATOM 828 C CA . LEU A 1 102 ? -23.921 -8.360 25.714 1.00 50.78 102 LEU A CA 1
ATOM 829 C C . LEU A 1 102 ? -23.628 -6.918 26.209 1.00 50.78 102 LEU A C 1
ATOM 831 O O . LEU A 1 102 ? -24.424 -6.025 25.946 1.00 50.78 102 LEU A O 1
ATOM 835 N N . THR A 1 103 ? -22.481 -6.671 26.855 1.00 57.31 103 THR A N 1
ATOM 836 C CA . THR A 1 103 ? -21.986 -5.379 27.416 1.00 57.31 103 THR A CA 1
ATOM 837 C C . THR A 1 103 ? -22.281 -5.098 28.900 1.00 57.31 103 THR A C 1
ATOM 839 O O . THR A 1 103 ? -23.292 -4.524 29.276 1.00 57.31 103 THR A O 1
ATOM 842 N N . ARG A 1 104 ? -21.302 -5.426 29.762 1.00 53.09 104 ARG A N 1
ATOM 843 C CA . ARG A 1 104 ? -20.977 -4.572 30.926 1.00 53.09 104 ARG A CA 1
ATOM 844 C C . ARG A 1 104 ? -19.624 -4.869 31.568 1.00 53.09 104 ARG A C 1
ATOM 846 O O . ARG A 1 104 ? -19.057 -3.959 32.159 1.00 53.09 104 ARG A O 1
ATOM 853 N N . LYS A 1 105 ? -19.062 -6.077 31.415 1.00 55.50 105 LYS A N 1
ATOM 854 C CA . LYS A 1 105 ? -17.707 -6.393 31.904 1.00 55.50 105 LYS A CA 1
ATOM 855 C C . LYS A 1 105 ? -16.860 -7.138 30.855 1.00 55.50 105 LYS A C 1
ATOM 857 O O . LYS A 1 105 ? -17.408 -7.990 30.143 1.00 55.50 105 LYS A O 1
ATOM 862 N N . PRO A 1 106 ? -15.573 -6.787 30.686 1.00 54.75 106 PRO A N 1
ATOM 863 C CA . PRO A 1 106 ? -14.621 -7.604 29.934 1.00 54.75 106 PRO A CA 1
ATOM 864 C C . PRO A 1 106 ? -14.327 -8.905 30.709 1.00 54.75 106 PRO A C 1
ATOM 866 O O . PRO A 1 106 ? -14.436 -8.916 31.935 1.00 54.75 106 PRO A O 1
ATOM 869 N N . TYR A 1 107 ? -14.003 -9.999 30.006 1.00 54.38 107 TYR A N 1
ATOM 870 C CA . TYR A 1 107 ? -13.662 -11.326 30.567 1.00 54.38 107 TYR A CA 1
ATOM 871 C C . TYR A 1 107 ? -14.796 -12.131 31.228 1.00 54.38 107 TYR A C 1
ATOM 873 O O . TYR A 1 107 ? -14.544 -13.189 31.807 1.00 54.38 107 TYR A O 1
ATOM 881 N N . GLN A 1 108 ? -16.047 -11.669 31.152 1.00 60.19 108 GLN A N 1
ATOM 882 C CA . GLN A 1 108 ? -17.199 -12.405 31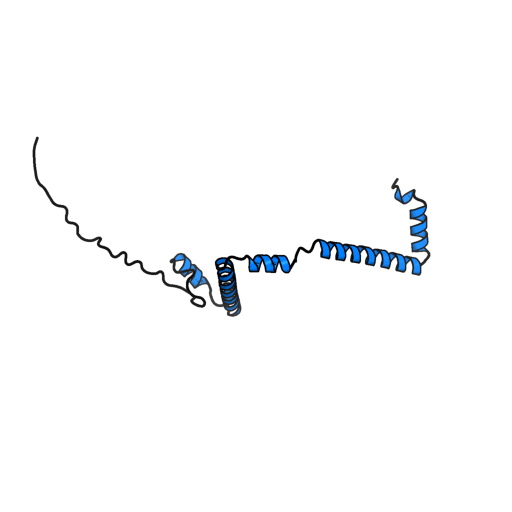.675 1.00 60.19 108 GLN A CA 1
ATOM 883 C C . GLN A 1 108 ? -18.037 -12.979 30.525 1.00 60.19 108 GLN A C 1
ATOM 885 O O . GLN A 1 108 ? -18.683 -12.234 29.785 1.00 60.19 108 GLN A O 1
ATOM 890 N N . ARG A 1 109 ? -18.009 -14.313 30.402 1.00 59.94 109 ARG A N 1
ATOM 891 C CA . ARG A 1 109 ? -18.565 -15.105 29.289 1.00 59.94 109 ARG A CA 1
ATOM 892 C C . ARG A 1 109 ? -20.084 -14.973 29.126 1.00 59.94 109 ARG A C 1
ATOM 894 O O . ARG A 1 109 ? -20.558 -14.839 28.004 1.00 59.94 109 ARG A O 1
ATOM 901 N N . ILE A 1 110 ? -20.826 -14.973 30.234 1.00 59.19 110 ILE A N 1
ATOM 902 C CA . ILE A 1 110 ? -22.285 -14.790 30.288 1.00 59.19 110 ILE A CA 1
ATOM 903 C C . ILE A 1 110 ? -22.573 -13.798 31.413 1.00 59.19 110 ILE A C 1
ATOM 905 O O . ILE A 1 110 ? -22.021 -13.924 32.511 1.00 59.19 110 ILE A O 1
ATOM 909 N N . GLN A 1 111 ? -23.402 -12.791 31.139 1.00 60.25 111 GLN A N 1
ATOM 910 C CA . GLN A 1 111 ? -23.840 -11.840 32.156 1.00 60.25 111 GLN A CA 1
ATOM 911 C C . GLN A 1 111 ? -25.328 -12.050 32.433 1.00 60.25 111 GLN A C 1
ATOM 913 O O . GLN A 1 111 ? -26.120 -12.036 31.491 1.00 60.25 111 GLN A O 1
ATOM 918 N N . PRO A 1 112 ? -25.713 -12.232 33.707 1.00 57.50 112 PRO A N 1
ATOM 919 C CA . PRO A 1 112 ? -27.115 -12.343 34.063 1.00 57.50 112 PRO A CA 1
ATOM 920 C C . PRO A 1 112 ? -27.823 -11.014 33.789 1.00 57.50 112 PRO A C 1
ATOM 922 O O . PRO A 1 112 ? -27.273 -9.935 34.037 1.00 57.50 112 PRO A O 1
ATOM 925 N N . VAL A 1 113 ? -29.056 -11.095 33.296 1.00 59.12 113 VAL A N 1
ATOM 926 C CA . VAL A 1 113 ? -29.931 -9.930 33.147 1.00 59.12 113 VAL A CA 1
ATOM 927 C C . VAL A 1 113 ? -30.229 -9.379 34.547 1.00 59.12 113 VAL A C 1
ATOM 929 O O . VAL A 1 113 ? -30.561 -10.166 35.439 1.00 59.12 113 VAL A O 1
ATOM 932 N N . PRO A 1 114 ? -30.124 -8.057 34.788 1.00 57.12 114 PRO A N 1
ATOM 933 C CA . PRO A 1 114 ? -30.641 -7.476 36.016 1.00 57.12 114 PRO A CA 1
ATOM 934 C C . PRO A 1 114 ? -32.125 -7.830 36.106 1.00 57.12 114 PRO A C 1
ATOM 936 O O . PRO A 1 114 ? -32.909 -7.393 35.264 1.00 57.12 114 PRO A O 1
ATOM 939 N N . GLN A 1 115 ? -32.519 -8.636 37.093 1.00 52.56 115 GLN A N 1
ATOM 940 C CA . GLN A 1 115 ? -33.935 -8.811 37.382 1.00 52.56 115 GLN A CA 1
ATOM 941 C C . GLN A 1 115 ? -34.465 -7.440 37.795 1.00 52.56 115 GLN A C 1
ATOM 943 O O . GLN A 1 115 ? -34.164 -6.951 38.88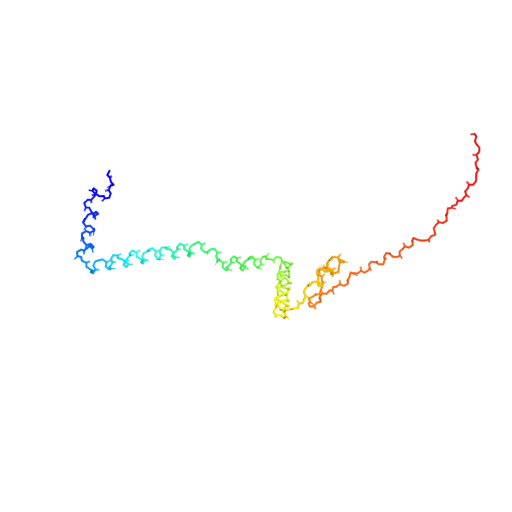4 1.00 52.56 115 GLN A O 1
ATOM 948 N N . SER A 1 116 ? -35.228 -6.782 36.919 1.00 45.94 116 SER A N 1
ATOM 949 C CA . SER A 1 116 ? -36.138 -5.749 37.386 1.00 45.94 116 SER A CA 1
ATOM 950 C C . SER A 1 116 ? -37.036 -6.437 38.401 1.00 45.94 116 SER A C 1
ATOM 952 O O . SER A 1 116 ? -37.711 -7.410 38.055 1.00 45.94 116 SER A O 1
ATOM 954 N N . ASN A 1 117 ? -37.034 -5.965 39.644 1.00 47.00 117 ASN A N 1
ATOM 955 C CA . ASN A 1 117 ? -38.057 -6.316 40.616 1.00 47.00 117 ASN A CA 1
ATOM 956 C C . ASN A 1 117 ? -39.403 -5.755 40.122 1.00 47.00 117 ASN A C 1
ATOM 958 O O . ASN A 1 117 ? -39.915 -4.788 40.662 1.00 47.00 117 ASN A O 1
ATOM 962 N N . ALA A 1 118 ? -39.966 -6.357 39.077 1.00 43.91 118 ALA A N 1
ATOM 963 C CA . ALA A 1 118 ? -41.377 -6.302 38.743 1.00 43.91 118 ALA A CA 1
ATOM 964 C C . ALA A 1 118 ? -42.029 -7.519 39.412 1.00 43.91 118 ALA A C 1
ATOM 966 O O . ALA A 1 118 ? -42.513 -8.448 38.776 1.00 43.91 118 ALA A O 1
ATOM 967 N N . LYS A 1 119 ? -41.945 -7.538 40.743 1.00 40.47 119 LYS A N 1
ATOM 968 C CA . LYS A 1 119 ? -42.916 -8.214 41.598 1.00 40.47 119 LYS A CA 1
ATOM 969 C C . LYS A 1 119 ? -43.630 -7.102 42.353 1.00 40.47 119 LYS A C 1
ATOM 971 O O . LYS A 1 119 ? -43.394 -6.899 43.536 1.00 40.47 119 LYS A O 1
ATOM 976 N N . THR A 1 120 ? -44.416 -6.329 41.615 1.00 35.50 120 THR A N 1
ATOM 977 C CA . THR A 1 120 ? -45.421 -5.436 42.181 1.00 35.50 120 THR A CA 1
ATOM 978 C C . THR A 1 120 ? -46.758 -6.062 41.831 1.00 35.50 120 THR A C 1
ATOM 980 O O . THR A 1 120 ? -47.204 -5.990 40.693 1.00 35.50 120 THR A O 1
ATOM 983 N N . ASP A 1 121 ? -47.298 -6.778 42.812 1.00 40.06 121 ASP A N 1
ATOM 984 C CA . ASP A 1 121 ? -48.724 -6.846 43.118 1.00 40.06 121 ASP A CA 1
ATOM 985 C C . ASP A 1 121 ? -49.691 -7.130 41.959 1.00 40.06 121 ASP A C 1
ATOM 987 O O . ASP A 1 121 ? -50.552 -6.322 41.628 1.00 40.06 121 ASP A O 1
ATOM 991 N N . GLU A 1 122 ? -49.646 -8.353 41.430 1.00 42.84 122 GLU A N 1
ATOM 992 C CA . GLU A 1 122 ? -50.811 -8.964 40.777 1.00 42.84 122 GLU A CA 1
ATOM 993 C C . GLU A 1 122 ? -51.315 -10.154 41.598 1.00 42.84 122 GLU A C 1
ATOM 995 O O . GLU A 1 122 ? -51.250 -11.312 41.194 1.00 42.84 122 GLU A O 1
ATOM 1000 N N . ALA A 1 123 ? -51.821 -9.871 42.797 1.00 44.97 123 ALA A N 1
ATOM 1001 C CA . ALA A 1 123 ? -52.775 -10.749 43.457 1.00 44.97 123 ALA A CA 1
ATOM 1002 C C . ALA A 1 123 ? -53.628 -9.940 44.438 1.00 44.97 123 ALA A C 1
ATOM 1004 O O . ALA A 1 123 ? -53.122 -9.400 45.416 1.00 44.97 123 ALA A O 1
ATOM 1005 N N . LYS A 1 124 ? -54.945 -9.972 44.199 1.00 42.62 124 LYS A N 1
ATOM 1006 C CA . LYS A 1 124 ? -56.031 -9.527 45.090 1.00 42.62 124 LYS A CA 1
ATOM 1007 C C . LYS A 1 124 ? -56.377 -8.030 45.026 1.00 42.62 124 LYS A C 1
ATOM 1009 O O . LYS A 1 124 ? -56.137 -7.265 45.948 1.00 42.62 124 LYS A O 1
ATOM 1014 N N . THR A 1 125 ? -57.096 -7.643 43.971 1.00 31.84 125 THR A N 1
ATOM 1015 C CA . THR A 1 125 ? -58.193 -6.676 44.134 1.00 31.84 125 THR A CA 1
ATOM 1016 C C . THR A 1 125 ? -59.506 -7.412 43.912 1.00 31.84 125 THR A C 1
ATOM 1018 O O . THR A 1 125 ? -59.829 -7.885 42.823 1.00 31.84 125 THR A O 1
ATOM 1021 N N . GLU A 1 126 ? -60.199 -7.579 45.028 1.00 36.59 126 GLU A N 1
ATOM 1022 C CA . GLU A 1 126 ? -61.555 -8.077 45.167 1.00 36.59 126 GLU A CA 1
ATOM 1023 C C . GLU A 1 126 ? -62.519 -7.220 44.332 1.00 36.59 126 GLU A C 1
ATOM 1025 O O . GLU A 1 126 ? -62.456 -5.992 44.348 1.00 36.59 126 GLU A O 1
ATOM 1030 N N . ARG A 1 127 ? -63.426 -7.867 43.590 1.00 36.06 127 ARG A N 1
ATOM 1031 C CA . ARG A 1 127 ? -64.561 -7.181 42.960 1.00 36.06 127 ARG A CA 1
ATOM 1032 C C . ARG A 1 127 ? -65.527 -6.743 44.067 1.00 36.06 127 ARG A C 1
ATOM 1034 O O . ARG A 1 127 ? -66.011 -7.629 44.778 1.00 36.06 127 ARG A O 1
ATOM 1041 N N . PRO A 1 128 ? -65.887 -5.455 44.207 1.00 35.22 128 PRO A N 1
ATOM 1042 C CA . PRO A 1 128 ? -67.000 -5.093 45.059 1.00 35.22 128 PRO A CA 1
ATOM 1043 C C . PRO A 1 128 ? -68.295 -5.442 44.322 1.00 35.22 128 PRO A C 1
ATOM 1045 O O . PRO A 1 128 ? -68.568 -4.981 43.215 1.00 35.22 128 PRO A O 1
ATOM 1048 N N . ASN A 1 129 ? -69.076 -6.314 44.945 1.00 39.19 129 ASN A N 1
ATOM 1049 C CA . ASN A 1 129 ? -70.460 -6.571 44.596 1.00 39.19 129 ASN A CA 1
ATOM 1050 C C . ASN A 1 129 ? -71.301 -5.414 45.155 1.00 39.19 129 ASN A C 1
ATOM 1052 O O . ASN A 1 129 ? -71.454 -5.308 46.370 1.00 39.19 129 ASN A O 1
ATOM 1056 N N . THR A 1 130 ? -71.848 -4.559 44.294 1.00 36.41 130 THR A N 1
ATOM 1057 C CA . THR A 1 130 ? -72.987 -3.703 44.643 1.00 36.41 130 THR A CA 1
ATOM 1058 C C . THR A 1 130 ? -74.213 -4.167 43.868 1.00 36.41 130 THR A C 1
ATOM 1060 O O . THR A 1 130 ? -74.359 -3.994 42.662 1.00 36.41 130 THR A O 1
ATOM 1063 N N . SER A 1 131 ? -75.081 -4.822 44.630 1.00 38.28 131 SER A N 1
ATOM 1064 C CA . SER A 1 131 ? -76.463 -5.155 44.319 1.00 38.28 131 SER A CA 1
ATOM 1065 C C . SER A 1 131 ? -77.312 -3.919 43.979 1.00 38.28 131 SER A C 1
ATOM 1067 O O . SER A 1 131 ? -77.210 -2.925 44.687 1.00 38.28 131 SER A O 1
ATOM 1069 N N . LYS A 1 132 ? -78.254 -4.118 43.035 1.00 41.34 132 LYS A N 1
ATOM 1070 C CA . LYS A 1 132 ? -79.587 -3.478 42.898 1.00 41.34 132 LYS A CA 1
ATOM 1071 C C . LYS A 1 132 ? -79.626 -1.988 42.509 1.00 41.34 132 LYS A C 1
ATOM 1073 O O . LYS A 1 132 ? -79.139 -1.156 43.250 1.00 41.34 132 LYS A O 1
ATOM 1078 N N . GLU A 1 133 ? -80.327 -1.651 41.419 1.00 33.50 133 GLU A N 1
ATOM 1079 C CA . GLU A 1 133 ? -81.673 -1.044 41.475 1.00 33.50 133 GLU A CA 1
ATOM 1080 C C . GLU A 1 133 ? -82.323 -0.986 40.074 1.00 33.50 133 GLU A C 1
ATOM 1082 O O . GLU A 1 133 ? -81.669 -1.153 39.051 1.00 33.50 133 GLU A O 1
ATOM 1087 N N . GLN A 1 134 ? -83.645 -0.860 40.078 1.00 37.00 134 GLN A N 1
ATOM 1088 C CA . GLN A 1 134 ? -84.639 -1.131 39.041 1.00 37.00 134 GLN A CA 1
ATOM 1089 C C . GLN A 1 134 ? -84.762 -0.011 37.991 1.00 37.00 134 GLN A C 1
ATOM 1091 O O . GLN A 1 134 ? -84.643 1.158 38.349 1.00 37.00 134 GLN A O 1
ATOM 1096 N N . LYS A 1 135 ? -85.156 -0.347 36.751 1.00 34.66 135 LYS A N 1
ATOM 1097 C CA . LYS A 1 135 ? -86.485 -0.007 36.197 1.00 34.66 135 LYS A CA 1
ATOM 1098 C C . LYS A 1 135 ? -86.760 -0.742 34.886 1.00 34.66 135 LYS A C 1
ATOM 1100 O O . LYS A 1 135 ? -85.836 -0.803 34.049 1.00 34.66 135 LYS A O 1
#